Protein AF-A0A947VXT9-F1 (afdb_monomer)

Secondary structure (DSSP, 8-state):
---PPEEEEEEEETTT--EEEEEEEEHHHHHH-EEEEEETTTTEEEEEEEEE-----

Structure (mmCIF, N/CA/C/O backbone):
data_AF-A0A947VXT9-F1
#
_entry.id   AF-A0A947VXT9-F1
#
loop_
_atom_site.group_PDB
_atom_site.id
_atom_site.type_symbol
_atom_site.label_atom_id
_atom_site.label_alt_id
_atom_site.label_comp_id
_atom_site.label_asym_id
_atom_site.label_entity_id
_atom_site.label_seq_id
_atom_site.pdbx_PDB_ins_code
_atom_site.Cartn_x
_atom_site.Cartn_y
_atom_site.Cartn_z
_atom_site.occupancy
_atom_site.B_iso_or_equiv
_atom_site.auth_seq_id
_atom_site.auth_comp_id
_atom_site.auth_asym_id
_atom_site.auth_atom_id
_atom_site.pdbx_PDB_model_num
ATOM 1 N N . MET A 1 1 ? -4.261 2.528 26.719 1.00 40.25 1 MET A N 1
ATOM 2 C CA . MET A 1 1 ? -3.882 2.796 25.312 1.00 40.25 1 MET A CA 1
ATOM 3 C C . MET A 1 1 ? -5.017 2.331 24.407 1.00 40.25 1 MET A C 1
ATOM 5 O O . MET A 1 1 ? -5.193 1.128 24.247 1.00 40.25 1 MET A O 1
ATOM 9 N N . ALA A 1 2 ? -5.845 3.241 23.886 1.00 44.94 2 ALA A N 1
ATOM 10 C CA . ALA A 1 2 ? -6.927 2.868 22.975 1.00 44.94 2 ALA A CA 1
ATOM 11 C C . ALA A 1 2 ? -6.309 2.281 21.696 1.00 44.94 2 ALA A C 1
ATOM 13 O O . ALA A 1 2 ? -5.684 2.995 20.914 1.00 44.94 2 ALA A O 1
ATOM 14 N N . LYS A 1 3 ? -6.410 0.959 21.504 1.00 55.25 3 LYS A N 1
ATOM 15 C CA . LYS A 1 3 ? -5.994 0.302 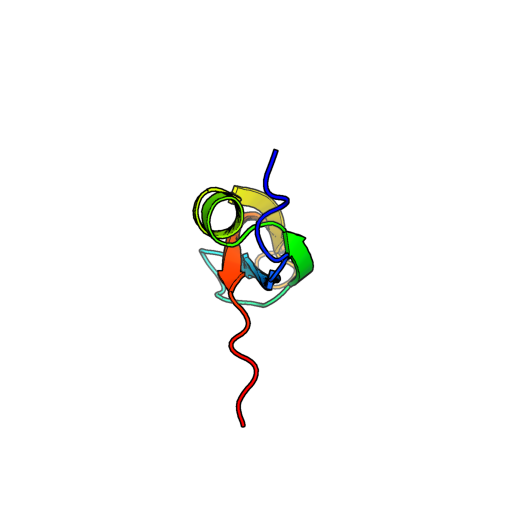20.260 1.00 55.25 3 LYS A CA 1
ATOM 16 C C . LYS A 1 3 ? -6.914 0.817 19.151 1.00 55.25 3 LYS A C 1
ATOM 18 O O . LYS A 1 3 ? -8.010 0.298 18.968 1.00 55.25 3 LYS A O 1
ATOM 23 N N . GLY A 1 4 ? -6.485 1.867 18.446 1.00 64.12 4 GLY A N 1
ATOM 24 C CA . GLY A 1 4 ? -7.208 2.414 17.299 1.00 64.12 4 GLY A CA 1
ATOM 25 C C . GLY A 1 4 ? -7.595 1.296 16.330 1.00 64.12 4 GLY A C 1
ATOM 26 O O . GLY A 1 4 ? -6.798 0.388 16.079 1.00 64.12 4 GLY A O 1
ATOM 27 N N . LYS A 1 5 ? -8.834 1.334 15.825 1.00 77.12 5 LYS A N 1
ATOM 28 C CA . LYS A 1 5 ? -9.409 0.2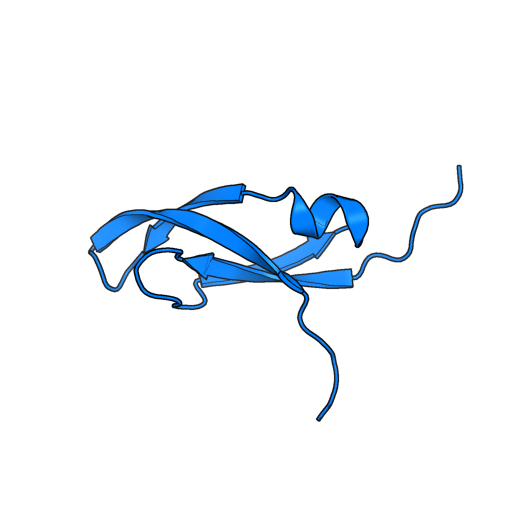89 14.967 1.00 77.12 5 LYS A CA 1
ATOM 29 C C . LYS A 1 5 ? -8.480 0.026 13.776 1.00 77.12 5 LYS A C 1
ATOM 31 O O . LYS A 1 5 ? -8.200 0.934 12.989 1.00 77.12 5 LYS A O 1
ATOM 36 N N . ALA A 1 6 ? -7.988 -1.207 13.655 1.00 81.81 6 ALA A N 1
ATOM 37 C CA . ALA A 1 6 ? -7.189 -1.614 12.509 1.00 81.81 6 ALA A CA 1
ATOM 38 C C . ALA A 1 6 ? -8.073 -1.619 11.255 1.00 81.81 6 ALA A C 1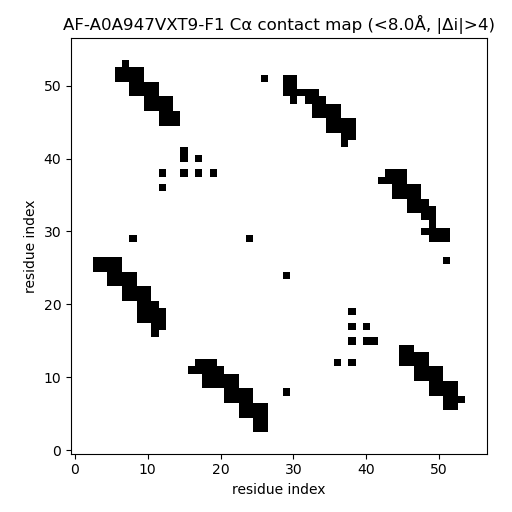
ATOM 40 O O . ALA A 1 6 ? -9.162 -2.196 11.235 1.00 81.81 6 ALA A O 1
ATOM 41 N N . VAL A 1 7 ? -7.607 -0.950 10.210 1.00 87.38 7 VAL A N 1
ATOM 42 C CA . VAL A 1 7 ? -8.271 -0.835 8.915 1.00 87.38 7 VAL A CA 1
ATOM 43 C C . VAL A 1 7 ? -7.478 -1.607 7.870 1.00 87.38 7 VAL A C 1
ATOM 45 O O . VAL A 1 7 ? -6.251 -1.710 7.939 1.00 87.38 7 VAL A O 1
ATOM 48 N N .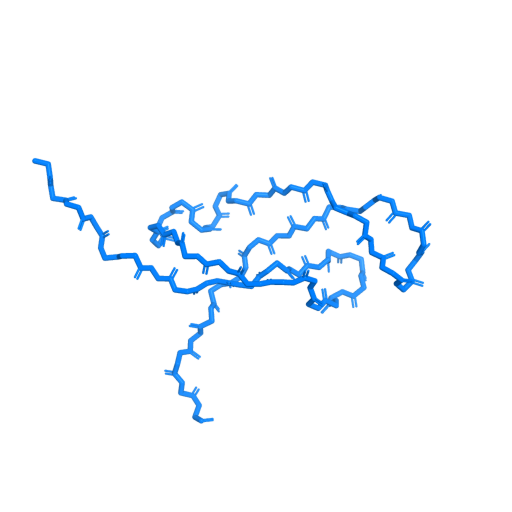 LYS A 1 8 ? -8.196 -2.182 6.904 1.00 89.69 8 LYS A N 1
ATOM 49 C CA . LYS A 1 8 ? -7.576 -2.858 5.766 1.00 89.69 8 LYS A CA 1
ATOM 50 C C . LYS A 1 8 ? -7.010 -1.825 4.796 1.00 89.69 8 LYS A C 1
ATOM 52 O O . LYS A 1 8 ? -7.638 -0.799 4.523 1.00 89.69 8 LYS A O 1
ATOM 57 N N . TYR A 1 9 ? -5.835 -2.116 4.268 1.00 91.25 9 TYR A N 1
ATOM 58 C CA . TYR A 1 9 ? -5.176 -1.305 3.258 1.00 91.25 9 TYR A CA 1
ATOM 59 C C . TYR A 1 9 ? -4.575 -2.196 2.172 1.00 91.25 9 TYR A C 1
ATOM 61 O O . TYR A 1 9 ? -4.357 -3.389 2.378 1.00 91.25 9 TYR A O 1
ATOM 69 N N . GLU A 1 10 ? -4.303 -1.598 1.024 1.00 92.06 10 GLU A N 1
ATOM 70 C CA . GLU A 1 10 ? -3.672 -2.212 -0.134 1.00 92.06 10 GLU A CA 1
ATOM 71 C C . GLU A 1 10 ? -2.391 -1.456 -0.479 1.00 92.06 10 GLU A C 1
ATOM 73 O O . GLU A 1 10 ? -2.373 -0.228 -0.508 1.00 92.06 10 GLU A O 1
ATOM 78 N N . TRP A 1 11 ? -1.318 -2.184 -0.761 1.00 92.00 11 TRP A N 1
ATOM 79 C CA . TRP A 1 11 ? -0.101 -1.642 -1.341 1.00 92.00 11 TRP A CA 1
ATOM 80 C C . TRP A 1 11 ? -0.328 -1.351 -2.816 1.00 92.00 11 TRP A C 1
ATOM 82 O O . TRP A 1 11 ? -0.570 -2.273 -3.595 1.00 92.00 11 TRP A O 1
ATOM 92 N N . ARG A 1 12 ? -0.190 -0.087 -3.211 1.00 90.94 12 ARG A N 1
ATOM 93 C CA . ARG A 1 12 ? -0.256 0.326 -4.614 1.00 90.94 12 ARG A CA 1
ATOM 94 C C . ARG A 1 12 ? 1.066 0.930 -5.032 1.00 90.94 12 ARG A C 1
ATOM 96 O O . ARG A 1 12 ? 1.618 1.775 -4.331 1.00 90.94 12 ARG A O 1
ATOM 103 N N . CYS A 1 13 ? 1.584 0.489 -6.168 1.00 91.12 13 CYS A N 1
ATOM 104 C CA . CYS A 1 13 ? 2.788 1.083 -6.729 1.00 91.12 13 CYS A CA 1
ATOM 105 C C . CYS A 1 13 ? 2.509 2.511 -7.195 1.00 91.12 13 CYS A C 1
ATOM 107 O O . CYS A 1 13 ? 1.550 2.736 -7.929 1.00 91.12 13 CYS A O 1
ATOM 109 N N . LYS A 1 14 ? 3.380 3.458 -6.860 1.00 88.38 14 LYS A N 1
ATOM 110 C CA . LYS A 1 14 ? 3.228 4.860 -7.262 1.00 88.38 14 LYS A CA 1
ATOM 111 C C . LYS A 1 14 ? 3.355 5.070 -8.776 1.00 88.38 14 LYS A C 1
ATOM 113 O O . LYS A 1 14 ? 2.678 5.922 -9.334 1.00 88.38 14 LYS A O 1
ATOM 118 N N . CYS A 1 15 ? 4.195 4.277 -9.444 1.00 88.50 15 CYS A N 1
ATOM 119 C CA . CYS A 1 15 ? 4.416 4.373 -10.890 1.00 88.50 15 CYS A CA 1
ATOM 120 C C . CYS A 1 15 ? 3.274 3.726 -11.689 1.00 88.50 15 CYS A C 1
ATOM 122 O O . CYS A 1 15 ? 2.695 4.338 -12.579 1.00 88.50 15 CYS A O 1
ATOM 124 N N . CYS A 1 16 ? 2.951 2.472 -11.362 1.00 86.62 16 CYS A N 1
ATOM 125 C CA . CYS A 1 16 ? 2.054 1.637 -12.161 1.00 86.62 16 CYS A CA 1
ATOM 126 C C . CYS A 1 16 ? 0.595 1.632 -11.634 1.00 86.62 16 CYS A C 1
ATOM 128 O O . CYS A 1 16 ? -0.285 1.074 -12.289 1.00 86.62 16 CYS A O 1
ATOM 130 N N . ASN A 1 17 ? 0.336 2.217 -10.451 1.00 84.56 17 ASN A N 1
ATOM 131 C CA . ASN A 1 17 ? -0.916 2.140 -9.669 1.00 84.56 17 ASN A CA 1
ATOM 132 C C . ASN A 1 17 ? -1.463 0.706 -9.501 1.00 84.56 17 ASN A C 1
ATOM 134 O O . ASN A 1 17 ? -2.646 0.486 -9.228 1.00 84.56 17 ASN A O 1
ATOM 138 N N . THR A 1 18 ? -0.582 -0.279 -9.678 1.00 86.12 18 THR A N 1
ATOM 139 C CA . THR A 1 18 ? -0.890 -1.700 -9.593 1.00 86.12 18 THR A CA 1
ATOM 140 C C . THR A 1 18 ? -0.941 -2.117 -8.126 1.00 86.12 18 THR A C 1
ATOM 142 O O . THR A 1 18 ? -0.009 -1.786 -7.379 1.00 86.12 18 THR A O 1
ATOM 145 N N . PRO A 1 19 ? -1.994 -2.835 -7.707 1.00 87.50 19 PRO A N 1
ATOM 146 C CA . PRO A 1 19 ? -2.056 -3.424 -6.381 1.00 87.50 19 PRO A CA 1
ATOM 147 C C . PRO A 1 19 ? -1.072 -4.595 -6.272 1.00 87.50 19 PRO A C 1
ATOM 149 O O . PRO A 1 19 ? -1.047 -5.474 -7.130 1.00 87.50 19 PRO A O 1
ATOM 152 N N . THR A 1 20 ? -0.242 -4.609 -5.230 1.00 87.00 20 THR A N 1
ATOM 153 C CA . THR A 1 20 ? 0.774 -5.662 -5.006 1.00 87.00 20 THR A CA 1
ATOM 154 C C . THR A 1 20 ? 0.606 -6.403 -3.681 1.00 87.00 20 THR A C 1
ATOM 156 O O . THR A 1 20 ? 1.460 -7.198 -3.293 1.00 87.00 20 THR A O 1
ATOM 159 N N . GLY A 1 21 ? -0.494 -6.164 -2.968 1.00 86.75 21 GLY A N 1
ATOM 160 C CA . GLY A 1 21 ? -0.886 -6.943 -1.794 1.00 86.75 21 GLY A CA 1
ATOM 161 C C . GLY A 1 21 ? -1.680 -6.126 -0.784 1.00 86.75 21 GLY A C 1
ATOM 162 O O . GLY A 1 21 ? -1.697 -4.902 -0.848 1.00 86.75 21 GLY A O 1
ATOM 163 N N . ALA A 1 22 ? -2.297 -6.794 0.185 1.00 89.88 22 ALA A N 1
ATOM 164 C CA . ALA A 1 22 ? -3.103 -6.159 1.225 1.00 89.88 22 ALA A CA 1
ATOM 165 C C . ALA A 1 22 ? -2.532 -6.398 2.629 1.00 89.88 22 ALA A C 1
ATOM 167 O O . ALA A 1 22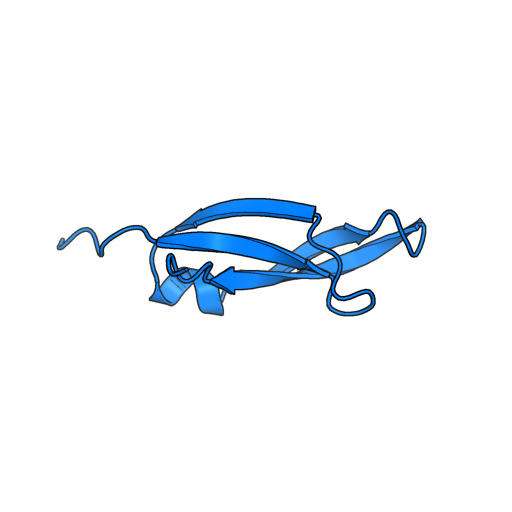 ? -1.726 -7.302 2.847 1.00 89.88 22 ALA A O 1
ATOM 168 N N . GLY A 1 23 ? -2.953 -5.573 3.585 1.00 89.12 23 GLY A N 1
ATOM 169 C CA . GLY A 1 23 ? -2.591 -5.693 4.993 1.00 89.12 23 GLY A CA 1
ATOM 170 C C . GLY A 1 23 ? -3.607 -5.016 5.912 1.00 89.12 23 GLY A C 1
ATOM 171 O O . GLY A 1 23 ? -4.624 -4.479 5.466 1.00 89.12 23 GLY A O 1
ATOM 172 N N . GLN A 1 24 ? -3.330 -5.043 7.214 1.00 89.81 24 GLN A N 1
ATOM 173 C CA . GLN A 1 24 ? -4.111 -4.345 8.235 1.00 89.81 24 GLN A CA 1
ATOM 174 C C . GLN A 1 24 ? -3.189 -3.504 9.113 1.00 89.81 24 GLN A C 1
ATOM 176 O O . GLN A 1 24 ? -2.147 -3.975 9.560 1.00 89.81 24 GLN A O 1
ATOM 181 N N . ALA A 1 25 ? -3.558 -2.246 9.336 1.00 88.56 25 ALA A N 1
ATOM 182 C CA . ALA A 1 25 ? -2.844 -1.328 10.220 1.00 88.56 25 ALA A CA 1
ATOM 183 C C . ALA A 1 25 ? -3.807 -0.261 10.756 1.00 88.56 25 ALA A C 1
ATOM 185 O O . ALA A 1 25 ? -4.947 -0.159 10.311 1.00 88.56 25 ALA A O 1
ATOM 186 N N . GLN A 1 26 ? -3.377 0.536 11.730 1.00 88.06 26 GLN A N 1
ATOM 187 C CA . GLN A 1 26 ? -4.175 1.660 12.230 1.00 88.06 26 GLN A CA 1
ATOM 188 C C . GLN A 1 26 ? -4.352 2.728 11.145 1.00 88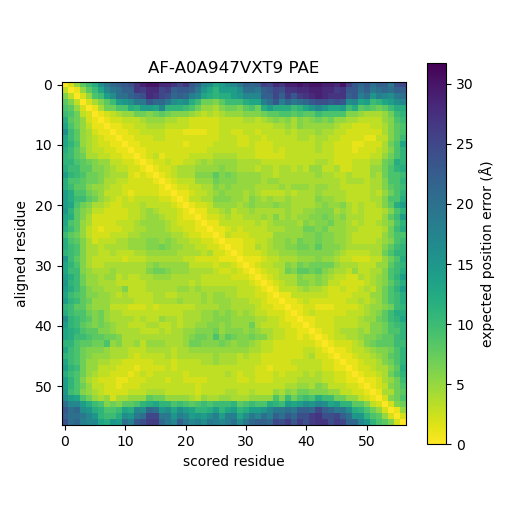.06 26 GLN A C 1
ATOM 190 O O . GLN A 1 26 ? -3.425 2.990 10.383 1.00 88.06 26 GLN A O 1
ATOM 195 N N . LYS A 1 27 ? -5.529 3.362 11.084 1.00 83.62 27 LYS A N 1
ATOM 196 C CA . LYS A 1 27 ? -5.895 4.320 10.021 1.00 83.62 27 LYS A CA 1
ATOM 197 C C . LYS A 1 27 ? -4.886 5.456 9.841 1.00 83.62 27 LYS A C 1
ATOM 199 O O . LYS A 1 27 ? -4.632 5.849 8.707 1.00 83.62 27 LYS A O 1
ATOM 204 N N . GLU A 1 28 ? -4.331 5.958 10.938 1.00 83.81 28 GLU A N 1
ATOM 205 C CA . GLU A 1 28 ? -3.306 7.007 10.931 1.00 83.81 28 GLU A CA 1
ATOM 206 C C . GLU A 1 28 ? -2.012 6.482 10.303 1.00 83.81 28 GLU A C 1
ATOM 208 O O . GLU A 1 28 ? -1.579 6.998 9.275 1.00 83.81 28 GLU A O 1
ATOM 213 N N . LYS A 1 29 ? -1.520 5.336 10.795 1.00 85.19 29 LYS A N 1
ATOM 214 C CA . LYS A 1 29 ? -0.321 4.671 10.268 1.00 85.19 29 LYS A CA 1
ATOM 215 C C . LYS A 1 29 ? -0.438 4.282 8.795 1.00 85.19 29 LYS A C 1
ATOM 217 O O . LYS A 1 29 ? 0.557 4.320 8.085 1.00 85.19 29 LYS A O 1
ATOM 222 N N . VAL A 1 30 ? -1.627 3.917 8.302 1.00 86.88 30 VAL A N 1
ATOM 223 C CA . VAL A 1 30 ? -1.804 3.548 6.883 1.00 86.88 30 VAL A CA 1
ATOM 224 C C . VAL A 1 30 ? -1.399 4.679 5.942 1.00 86.88 30 VAL A C 1
ATOM 226 O O . VAL A 1 30 ? -0.784 4.400 4.920 1.00 86.88 30 VAL A O 1
ATOM 229 N N . LYS A 1 31 ? -1.692 5.942 6.270 1.00 81.94 31 LYS A N 1
ATOM 230 C CA . LYS A 1 31 ? -1.306 7.071 5.405 1.00 81.94 31 LYS A CA 1
ATOM 231 C C . LYS A 1 31 ? 0.210 7.285 5.354 1.00 81.94 31 LYS A C 1
ATOM 233 O O . LYS A 1 31 ? 0.720 7.818 4.373 1.00 81.94 31 LYS A O 1
ATOM 238 N N . GLU A 1 32 ? 0.912 6.868 6.401 1.00 86.31 32 GLU A N 1
ATOM 239 C CA . GLU A 1 32 ? 2.363 7.004 6.544 1.00 86.31 32 GLU A CA 1
ATOM 240 C C . GLU A 1 32 ? 3.124 5.790 5.991 1.00 86.31 32 GLU A C 1
ATOM 242 O O . GLU A 1 32 ? 4.319 5.869 5.709 1.00 86.31 32 GLU A O 1
ATOM 247 N N . LEU A 1 33 ? 2.435 4.663 5.787 1.00 88.00 33 LEU A N 1
ATOM 248 C CA . LEU A 1 33 ? 3.024 3.435 5.269 1.00 88.00 33 LEU A CA 1
ATOM 249 C C . LEU A 1 33 ? 3.439 3.599 3.800 1.00 88.00 33 LEU A C 1
ATOM 251 O O . LEU A 1 33 ? 2.637 3.496 2.867 1.00 88.00 33 LEU A O 1
ATOM 255 N N . LYS A 1 34 ? 4.744 3.785 3.607 1.00 90.19 34 LYS A N 1
ATOM 256 C CA . LYS A 1 34 ? 5.425 3.741 2.313 1.00 90.19 34 LYS A CA 1
ATOM 257 C C . LYS A 1 34 ? 6.539 2.710 2.374 1.00 90.19 34 LYS A C 1
ATOM 259 O O . LYS A 1 34 ? 7.285 2.648 3.349 1.00 90.19 34 LYS A O 1
ATOM 264 N N . LYS A 1 35 ? 6.646 1.875 1.345 1.00 89.75 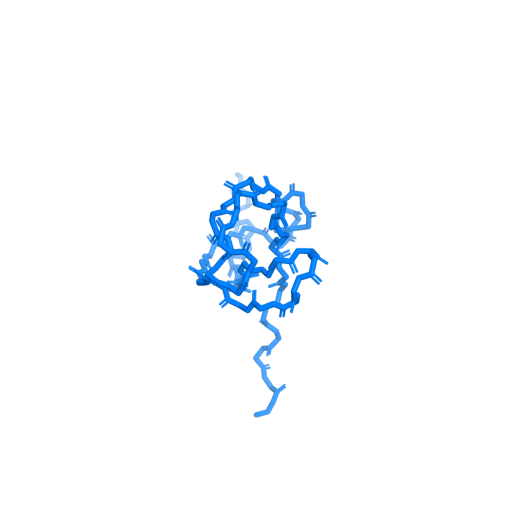35 LYS A N 1
ATOM 265 C CA . LYS A 1 35 ? 7.694 0.856 1.260 1.00 89.75 35 LYS A CA 1
ATOM 266 C C . LYS A 1 35 ? 8.112 0.661 -0.186 1.00 89.75 35 LYS A C 1
ATOM 268 O O . LYS A 1 35 ? 7.260 0.613 -1.068 1.00 89.75 35 LYS A O 1
ATOM 273 N N . ASN A 1 36 ? 9.404 0.476 -0.430 1.00 90.19 36 ASN A N 1
ATOM 274 C CA . ASN A 1 36 ? 9.855 0.014 -1.736 1.00 90.19 36 ASN A CA 1
ATOM 275 C C . ASN A 1 36 ? 9.550 -1.479 -1.878 1.00 90.19 36 ASN A C 1
ATOM 277 O O . ASN A 1 36 ? 9.938 -2.298 -1.043 1.00 90.19 36 ASN A O 1
ATOM 281 N N . LYS A 1 37 ? 8.814 -1.822 -2.932 1.00 87.62 37 LYS A N 1
ATOM 282 C CA . LYS A 1 37 ? 8.502 -3.198 -3.320 1.00 87.62 37 LYS A CA 1
ATOM 283 C C . LYS A 1 37 ? 8.729 -3.358 -4.812 1.00 87.62 37 LYS A C 1
ATOM 285 O O . LYS A 1 37 ? 8.687 -2.396 -5.573 1.00 87.62 37 LYS A O 1
ATOM 290 N N . TYR A 1 38 ? 8.936 -4.592 -5.232 1.00 89.06 38 TYR A N 1
ATOM 291 C CA . TYR A 1 38 ? 8.999 -4.939 -6.642 1.00 89.06 38 TYR A CA 1
ATOM 292 C C . TYR A 1 38 ? 7.634 -4.685 -7.324 1.00 89.06 38 TYR A C 1
ATOM 294 O O . TYR A 1 38 ? 6.637 -5.268 -6.899 1.00 89.06 38 TYR A O 1
ATOM 302 N N . CYS A 1 39 ? 7.563 -3.815 -8.351 1.00 86.69 39 CYS A N 1
ATOM 303 C CA . CYS A 1 39 ? 6.382 -3.735 -9.238 1.00 86.69 39 CYS A CA 1
ATOM 304 C C . CYS A 1 39 ? 6.593 -4.736 -10.390 1.00 86.69 39 CYS A C 1
ATOM 306 O O . CYS A 1 39 ? 7.520 -4.551 -11.182 1.00 86.69 39 CYS A O 1
ATOM 308 N N . PRO A 1 40 ? 5.727 -5.756 -10.549 1.00 84.06 40 PRO A N 1
ATOM 309 C CA . PRO A 1 40 ? 5.856 -6.736 -11.630 1.00 84.06 40 PRO A CA 1
ATOM 310 C C . PRO A 1 40 ? 5.657 -6.118 -13.022 1.00 84.06 40 PRO A C 1
ATOM 312 O O . PRO A 1 40 ? 6.190 -6.626 -14.002 1.00 84.06 40 PRO A O 1
ATOM 315 N N . LYS A 1 41 ? 4.941 -4.987 -13.115 1.00 86.12 41 LYS A N 1
ATOM 316 C CA . LYS A 1 41 ? 4.689 -4.279 -14.380 1.00 86.12 41 LYS A CA 1
ATOM 317 C C . LYS A 1 41 ? 5.938 -3.576 -14.916 1.00 86.12 41 LYS A C 1
ATOM 319 O O . LYS A 1 41 ? 6.215 -3.642 -16.104 1.00 86.12 41 LYS A O 1
ATOM 324 N N . THR A 1 42 ? 6.688 -2.911 -14.039 1.00 86.00 42 THR A N 1
ATOM 325 C CA . THR A 1 42 ? 7.923 -2.197 -14.405 1.00 86.00 42 THR A CA 1
ATOM 326 C C . THR A 1 42 ? 9.170 -3.058 -14.229 1.00 86.00 42 THR A C 1
ATOM 328 O O . THR A 1 42 ? 10.253 -2.627 -14.603 1.00 86.00 42 THR A O 1
ATOM 331 N N . ARG A 1 43 ? 9.032 -4.251 -13.631 1.00 87.62 43 ARG A N 1
ATOM 332 C CA . ARG A 1 43 ? 10.117 -5.189 -13.298 1.00 87.62 43 ARG A CA 1
ATOM 333 C C . ARG A 1 43 ? 11.257 -4.553 -12.493 1.00 87.62 43 ARG A C 1
ATOM 335 O O . ARG A 1 43 ? 12.408 -4.953 -12.608 1.00 87.62 43 ARG A O 1
ATOM 342 N N . GLN A 1 44 ? 10.931 -3.562 -11.669 1.00 88.94 44 GLN A N 1
ATOM 343 C CA . GLN A 1 44 ? 11.886 -2.786 -10.877 1.00 88.94 44 GLN A CA 1
ATOM 344 C C . GLN A 1 44 ? 11.339 -2.550 -9.467 1.00 88.94 44 GLN A C 1
ATOM 346 O 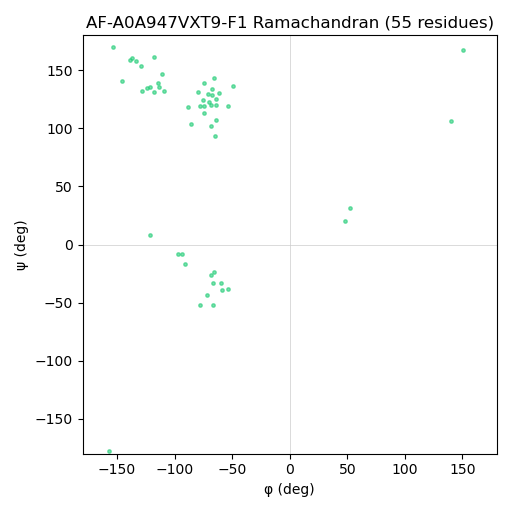O . GLN A 1 44 ? 10.125 -2.619 -9.234 1.00 88.94 44 GLN A O 1
ATOM 351 N N . MET A 1 45 ? 12.233 -2.254 -8.521 1.00 89.88 45 MET A N 1
ATOM 352 C CA . MET A 1 45 ? 11.831 -1.798 -7.193 1.00 89.88 45 MET A CA 1
ATOM 353 C C . MET A 1 45 ? 11.255 -0.391 -7.287 1.00 89.88 45 MET A C 1
ATOM 355 O O . MET A 1 45 ? 11.912 0.531 -7.754 1.00 89.88 45 MET A O 1
ATOM 359 N N . GLN A 1 46 ? 10.016 -0.240 -6.838 1.00 90.38 46 GLN A N 1
ATOM 360 C CA . GLN A 1 46 ? 9.281 1.011 -6.899 1.00 90.38 46 GLN A CA 1
ATOM 361 C C . GLN A 1 46 ? 8.690 1.359 -5.541 1.00 90.38 46 GLN A C 1
ATOM 363 O O . GLN A 1 46 ? 8.370 0.482 -4.728 1.00 90.38 46 GLN A O 1
ATOM 368 N N . ALA A 1 47 ? 8.493 2.654 -5.319 1.00 91.25 47 ALA A N 1
ATOM 369 C CA . ALA A 1 47 ? 7.781 3.140 -4.151 1.00 91.25 47 ALA A CA 1
ATOM 370 C C . ALA A 1 47 ? 6.328 2.653 -4.191 1.00 91.25 47 ALA A C 1
ATOM 372 O O . ALA A 1 47 ? 5.608 2.869 -5.170 1.00 91.25 47 ALA A O 1
ATOM 373 N N . HIS A 1 48 ? 5.904 1.985 -3.124 1.00 92.31 48 HIS A N 1
ATOM 374 C CA . HIS A 1 48 ? 4.523 1.590 -2.910 1.00 92.31 48 HIS A CA 1
ATOM 375 C C . HIS A 1 48 ? 3.953 2.316 -1.706 1.00 92.31 48 HIS A C 1
ATOM 377 O O . HIS A 1 48 ? 4.603 2.458 -0.669 1.00 92.31 48 HIS A O 1
ATOM 383 N N . GLU A 1 49 ? 2.710 2.739 -1.854 1.00 92.62 49 GLU A N 1
ATOM 384 C CA . GLU A 1 49 ? 1.965 3.497 -0.863 1.00 92.62 49 GLU A CA 1
ATOM 385 C C . GLU A 1 49 ? 0.813 2.625 -0.377 1.00 92.62 49 GLU A C 1
ATOM 387 O O . GLU A 1 49 ? 0.141 1.959 -1.174 1.00 92.62 49 GLU A O 1
ATOM 392 N N . ALA A 1 50 ? 0.590 2.592 0.931 1.00 91.75 50 ALA A N 1
ATOM 393 C CA . ALA A 1 50 ? -0.568 1.92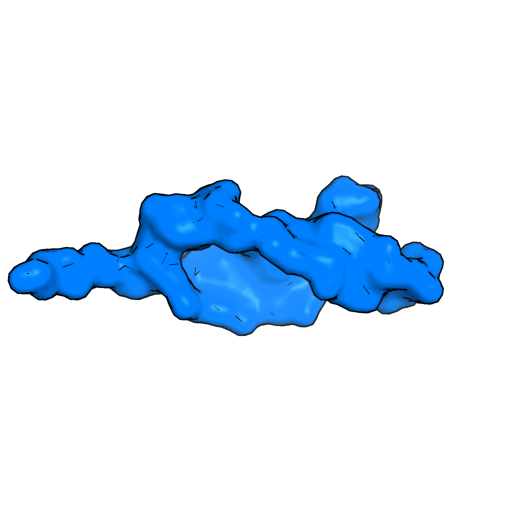2 1.488 1.00 91.75 50 ALA A CA 1
ATOM 394 C C . ALA A 1 50 ? -1.808 2.807 1.305 1.00 91.75 50 ALA A C 1
ATOM 396 O O . ALA A 1 50 ? -1.899 3.920 1.824 1.00 91.75 50 ALA A O 1
ATOM 397 N N . LYS A 1 51 ? -2.796 2.303 0.569 1.00 87.94 51 LYS A N 1
ATOM 398 C CA . LYS A 1 51 ? -4.076 2.973 0.348 1.00 87.94 51 LYS A CA 1
ATOM 399 C C . LYS A 1 51 ? -5.172 2.240 1.103 1.00 87.94 51 LYS A C 1
ATOM 401 O O . LYS A 1 51 ? -5.272 1.020 1.043 1.00 87.94 51 LYS A O 1
ATOM 406 N N . LEU A 1 52 ? -6.002 2.980 1.831 1.00 88.94 52 LEU A N 1
ATOM 407 C CA . LEU A 1 52 ? -7.127 2.399 2.561 1.00 88.94 52 LEU A CA 1
ATOM 408 C C . LEU A 1 52 ? -8.107 1.733 1.594 1.00 88.94 52 LEU A C 1
ATOM 410 O O . LEU A 1 52 ? -8.560 2.364 0.638 1.00 88.94 52 LEU A O 1
ATOM 414 N N . ILE A 1 53 ? -8.480 0.490 1.893 1.00 82.75 53 ILE A N 1
ATOM 415 C CA . ILE A 1 53 ? -9.559 -0.195 1.187 1.00 82.75 53 ILE A CA 1
ATOM 416 C C . ILE A 1 53 ? -10.850 0.218 1.895 1.00 82.75 53 ILE A C 1
ATOM 418 O O . ILE A 1 53 ? -11.131 -0.235 3.009 1.00 82.75 53 ILE A O 1
ATOM 422 N N . LYS A 1 54 ? -11.628 1.122 1.291 1.00 67.44 54 LYS A N 1
ATOM 423 C CA . LYS A 1 54 ? -13.003 1.360 1.747 1.00 67.44 54 LYS A CA 1
ATOM 424 C C . LYS A 1 54 ? -13.809 0.102 1.421 1.00 67.44 54 LYS A C 1
ATOM 426 O O . LYS A 1 54 ? -13.875 -0.301 0.268 1.00 67.44 54 LYS A O 1
ATOM 431 N N . LYS A 1 55 ? -14.382 -0.537 2.443 1.00 52.31 55 LYS A N 1
ATOM 432 C CA . LYS A 1 55 ? -15.377 -1.596 2.250 1.00 52.31 55 LYS A CA 1
ATOM 433 C C . LYS A 1 55 ? -16.678 -0.900 1.823 1.00 52.31 55 LYS A C 1
ATOM 435 O O . LYS A 1 55 ? -17.211 -0.128 2.615 1.00 52.31 55 LYS A O 1
ATOM 440 N N . GLY A 1 56 ? -17.111 -1.120 0.586 1.00 47.72 56 GLY A N 1
ATOM 441 C CA . GLY A 1 56 ? -18.331 -0.567 -0.012 1.00 47.72 56 GLY A CA 1
ATOM 442 C C . GLY A 1 56 ? -18.045 -0.173 -1.464 1.00 47.72 56 GLY A C 1
ATOM 443 O O . GLY A 1 56 ? -17.305 0.785 -1.676 1.00 47.72 56 GLY A O 1
ATOM 444 N N . ASN A 1 57 ? -18.503 -0.899 -2.483 1.00 36.72 57 ASN A N 1
ATOM 445 C CA . ASN A 1 57 ? -19.702 -1.738 -2.586 1.00 36.72 57 ASN A CA 1
ATOM 446 C C . ASN A 1 57 ? -19.362 -3.144 -3.093 1.00 36.72 57 ASN A C 1
ATOM 448 O O . ASN A 1 57 ? -18.609 -3.216 -4.088 1.00 36.72 57 ASN A O 1
#

Radius of gyration: 12.28 Å; Cα contacts (8 Å, |Δi|>4): 112; chains: 1; bounding box: 32×14×40 Å

pLDDT: mean 82.68, std 13.63, range [36.72, 92.62]

Mean predicted aligned error: 6.18 Å

Solvent-accessible surface area (backbone atoms only — not comparable to full-atom values): 3486 Å² total; per-residue (Å²): 130,86,78,64,68,68,36,50,27,31,34,26,28,71,87,75,66,44,76,77,49,73,52,74,40,38,66,72,55,34,74,70,40,66,48,77,42,76,36,82,89,78,73,41,79,36,56,21,39,37,40,77,57,74,90,77,134

Sequence (57 aa):
MAKGKAVKYEWRCKCCNTPTGAGQAQKEKVKELKKNKYCPKTRQMQAHEAKLIKKGN

Foldseek 3Di:
DPQADWFKWFWAFPVPRDTDDIDTDHPVVQQVDWDFDQDPVVRDTTIIHIGTDPPDD

Nearest PDB structures (foldseek):
  7aqc-assembly1_c  TM=8.314E-01  e=3.287E-02  Bacillus subtilis subsp. subtilis str. 168
  7y41-assembly1_c  TM=8.289E-01  e=1.076E-01  Mycolicibacterium smegmatis MC2 155
  6yxy-assembly1_Bh  TM=7.277E-01  e=9.099E-01  Trypanosoma brucei brucei